Protein AF-A0A968MWJ9-F1 (afdb_monomer_lite)

Structure (mmCIF, N/CA/C/O backbone):
data_AF-A0A968MWJ9-F1
#
_entry.id   AF-A0A968MWJ9-F1
#
loop_
_atom_site.group_PDB
_atom_site.id
_atom_site.type_symbol
_atom_site.label_atom_id
_atom_site.label_alt_id
_atom_site.label_comp_id
_atom_site.label_asym_id
_atom_site.label_entity_id
_atom_site.label_seq_id
_atom_site.pdbx_PDB_ins_code
_atom_site.Cartn_x
_atom_site.Cartn_y
_atom_site.Cartn_z
_atom_site.occupancy
_atom_site.B_iso_or_equiv
_atom_site.auth_seq_id
_atom_site.auth_comp_id
_atom_site.auth_asym_id
_atom_site.auth_atom_id
_atom_site.pdbx_PDB_model_num
ATOM 1 N N . MET A 1 1 ? 13.781 -5.600 -8.314 1.00 81.50 1 MET A N 1
ATOM 2 C CA . MET A 1 1 ? 12.390 -5.685 -8.815 1.00 81.50 1 MET A CA 1
ATOM 3 C C . MET A 1 1 ? 11.518 -4.924 -7.848 1.00 81.50 1 MET A C 1
ATOM 5 O O . MET A 1 1 ? 11.592 -5.165 -6.646 1.00 81.50 1 MET A O 1
ATOM 9 N N . THR A 1 2 ? 10.703 -4.019 -8.368 1.00 82.94 2 THR A N 1
ATOM 10 C CA . THR A 1 2 ? 9.831 -3.153 -7.581 1.00 82.94 2 THR A CA 1
ATOM 11 C C . THR A 1 2 ? 8.381 -3.451 -7.932 1.00 82.94 2 THR A C 1
ATOM 13 O O . THR A 1 2 ? 8.028 -3.575 -9.098 1.00 82.94 2 THR A O 1
ATOM 16 N N . THR A 1 3 ? 7.538 -3.592 -6.914 1.00 84.06 3 THR A N 1
ATOM 17 C CA . THR A 1 3 ? 6.102 -3.839 -7.047 1.00 84.06 3 THR A CA 1
ATOM 18 C C . THR A 1 3 ? 5.322 -2.621 -6.580 1.00 84.06 3 THR A C 1
ATOM 20 O O . THR A 1 3 ? 5.503 -2.151 -5.454 1.00 84.06 3 THR A O 1
ATOM 23 N N . ILE A 1 4 ? 4.438 -2.126 -7.440 1.00 83.44 4 ILE A N 1
ATOM 24 C CA . ILE A 1 4 ? 3.377 -1.188 -7.091 1.00 83.44 4 ILE A CA 1
ATOM 25 C C . ILE A 1 4 ? 2.239 -1.965 -6.451 1.00 83.44 4 ILE A C 1
ATOM 27 O O . ILE A 1 4 ? 1.801 -2.995 -6.968 1.00 83.44 4 ILE A O 1
ATOM 31 N N . TYR A 1 5 ? 1.744 -1.450 -5.337 1.00 85.25 5 TYR A N 1
ATOM 32 C CA . TYR A 1 5 ? 0.597 -1.988 -4.627 1.00 85.25 5 TYR A CA 1
ATOM 33 C C . TYR A 1 5 ? -0.392 -0.881 -4.294 1.00 85.25 5 TYR A C 1
ATOM 35 O O . TYR A 1 5 ? -0.043 0.298 -4.213 1.00 85.25 5 TYR A O 1
ATOM 43 N N . VAL A 1 6 ? -1.631 -1.287 -4.067 1.00 85.88 6 VAL A N 1
ATOM 44 C CA . VAL A 1 6 ? -2.714 -0.421 -3.604 1.00 85.88 6 VAL A CA 1
ATOM 45 C C . VAL A 1 6 ? -3.178 -0.877 -2.232 1.00 85.88 6 VAL A C 1
ATOM 47 O O . VAL A 1 6 ? -3.209 -2.081 -1.968 1.00 85.88 6 VAL A O 1
ATOM 50 N N . LEU A 1 7 ? -3.554 0.079 -1.382 1.00 87.38 7 LEU A N 1
ATOM 51 C CA . LEU A 1 7 ? -4.398 -0.188 -0.222 1.00 87.38 7 LEU A CA 1
ATOM 52 C C . LEU A 1 7 ? -5.836 0.211 -0.535 1.00 87.38 7 LEU A C 1
ATOM 54 O O . LEU A 1 7 ? -6.088 1.268 -1.131 1.00 87.38 7 LEU A O 1
ATOM 58 N N . LEU A 1 8 ? -6.761 -0.639 -0.110 1.00 84.62 8 LEU A N 1
ATOM 59 C CA . LEU A 1 8 ? -8.176 -0.521 -0.408 1.00 84.62 8 LEU A CA 1
ATOM 60 C C . LEU A 1 8 ? -9.000 -0.388 0.868 1.00 84.62 8 LEU A C 1
ATOM 62 O O . LEU A 1 8 ? -8.746 -1.058 1.867 1.00 84.62 8 LEU A O 1
ATOM 66 N N . GLU A 1 9 ? -10.044 0.426 0.780 1.00 85.88 9 GLU A N 1
ATOM 67 C CA . GLU A 1 9 ? -11.151 0.461 1.729 1.00 85.88 9 GLU A CA 1
ATOM 68 C C . GLU A 1 9 ? -12.436 0.157 0.955 1.00 85.88 9 GLU A C 1
ATOM 70 O O . GLU A 1 9 ? -12.811 0.925 0.072 1.00 85.88 9 GLU A O 1
ATOM 75 N N . ASN A 1 10 ? -13.115 -0.954 1.260 1.00 83.06 10 ASN A N 1
ATOM 76 C CA . ASN A 1 10 ? -14.332 -1.380 0.548 1.00 83.06 10 ASN A CA 1
ATOM 77 C C . ASN A 1 10 ? -14.148 -1.386 -0.990 1.00 83.06 10 ASN A C 1
ATOM 79 O O . ASN A 1 10 ? -14.939 -0.788 -1.723 1.00 83.06 10 ASN A O 1
ATOM 83 N N . ASP A 1 11 ? -13.052 -1.989 -1.468 1.00 77.19 11 ASP A N 1
ATOM 84 C CA . ASP A 1 11 ? -12.645 -2.020 -2.885 1.00 77.19 11 ASP A CA 1
ATOM 85 C C . ASP A 1 11 ? -12.414 -0.642 -3.547 1.00 77.19 11 ASP A C 1
ATOM 87 O O . ASP A 1 11 ? -12.295 -0.533 -4.770 1.00 77.19 11 ASP A O 1
ATOM 91 N N . GLN A 1 12 ? -12.299 0.435 -2.767 1.00 75.75 12 GLN A N 1
ATOM 92 C CA . GLN A 1 12 ? -11.864 1.742 -3.261 1.00 75.75 12 GLN A CA 1
ATOM 93 C C . GLN A 1 12 ? -10.384 1.957 -2.984 1.00 75.75 12 GLN A C 1
ATOM 95 O O . GLN A 1 12 ? -9.925 1.763 -1.860 1.00 75.75 12 GLN A O 1
ATOM 100 N N . ILE A 1 13 ? -9.639 2.404 -3.998 1.00 79.12 13 ILE A N 1
ATOM 101 C CA . ILE A 1 13 ? -8.224 2.750 -3.842 1.00 79.12 13 ILE A CA 1
ATOM 102 C C . ILE A 1 13 ? -8.117 3.998 -2.969 1.00 79.12 13 ILE A C 1
ATOM 104 O O . ILE A 1 13 ? -8.535 5.086 -3.365 1.00 79.12 13 ILE A O 1
ATOM 108 N N . ARG A 1 14 ? -7.535 3.831 -1.780 1.00 79.62 14 ARG A N 1
ATOM 109 C CA . ARG A 1 14 ? -7.247 4.928 -0.845 1.00 79.62 14 ARG A CA 1
ATOM 110 C C . ARG A 1 14 ? -5.785 5.337 -0.857 1.00 79.62 14 ARG A C 1
ATOM 112 O O . ARG A 1 14 ? -5.469 6.481 -0.552 1.00 79.62 14 ARG A O 1
ATOM 119 N N . TYR A 1 15 ? -4.899 4.411 -1.209 1.00 81.75 15 TYR A N 1
ATOM 120 C CA . TYR A 1 15 ? -3.465 4.651 -1.212 1.00 81.75 15 TYR A CA 1
ATOM 121 C C . TYR A 1 15 ? -2.772 3.806 -2.278 1.00 81.75 15 TYR A C 1
ATOM 123 O O . TYR A 1 15 ? -3.160 2.664 -2.524 1.00 81.75 15 TYR A O 1
ATOM 131 N N . ILE A 1 16 ? -1.721 4.363 -2.877 1.00 80.31 16 ILE A N 1
ATOM 132 C CA . ILE A 1 16 ? -0.820 3.658 -3.788 1.00 80.31 16 ILE A CA 1
ATOM 133 C C . ILE A 1 16 ? 0.593 3.782 -3.237 1.00 80.31 16 ILE A C 1
ATOM 135 O O . ILE A 1 16 ? 1.046 4.875 -2.901 1.00 80.31 16 ILE A O 1
ATOM 139 N N . GLY A 1 17 ? 1.293 2.657 -3.164 1.00 81.56 17 GLY A N 1
ATOM 140 C CA . GLY A 1 17 ? 2.682 2.607 -2.744 1.00 81.56 17 GLY A CA 1
ATOM 141 C C . GLY A 1 17 ? 3.518 1.727 -3.657 1.00 81.56 17 GLY A C 1
ATOM 142 O O . GLY A 1 17 ? 3.015 1.014 -4.522 1.00 81.56 17 GLY A O 1
ATOM 143 N N . LYS A 1 18 ? 4.828 1.770 -3.434 1.00 85.69 18 LYS A N 1
ATOM 144 C CA . LYS A 1 18 ? 5.803 0.911 -4.108 1.00 85.69 18 LYS A CA 1
ATOM 145 C C . LYS A 1 18 ? 6.680 0.208 -3.086 1.00 85.69 18 LYS A C 1
ATOM 147 O O . LYS A 1 18 ? 6.943 0.739 -2.004 1.00 85.69 18 LYS A O 1
ATOM 152 N N . THR A 1 19 ? 7.117 -1.001 -3.402 1.00 86.81 19 THR A N 1
ATOM 153 C CA . THR A 1 19 ? 8.008 -1.787 -2.548 1.00 86.81 19 THR A CA 1
ATOM 154 C C . THR A 1 19 ? 8.992 -2.581 -3.390 1.00 86.81 19 THR A C 1
ATOM 156 O O . THR A 1 19 ? 8.625 -3.173 -4.397 1.00 86.81 19 THR A O 1
ATOM 159 N N . ARG A 1 20 ? 10.257 -2.618 -2.964 1.00 83.00 20 ARG A N 1
ATOM 160 C CA . ARG A 1 20 ? 11.264 -3.530 -3.534 1.00 83.00 20 ARG A CA 1
ATOM 161 C C . ARG A 1 20 ? 11.141 -4.956 -2.986 1.00 83.00 20 ARG A C 1
ATOM 163 O O . ARG A 1 20 ? 11.770 -5.872 -3.497 1.00 83.00 20 ARG A O 1
ATOM 170 N N . LYS A 1 21 ? 10.353 -5.137 -1.921 1.00 67.62 21 LYS A N 1
ATOM 171 C CA . LYS A 1 21 ? 10.069 -6.435 -1.304 1.00 67.62 21 LYS A CA 1
ATOM 172 C C . LYS A 1 21 ? 8.763 -6.999 -1.851 1.00 67.62 21 LYS A C 1
ATOM 174 O O . LYS A 1 21 ? 7.787 -6.264 -1.940 1.00 67.62 21 LYS A O 1
ATOM 179 N N . THR A 1 22 ? 8.720 -8.298 -2.120 1.00 65.00 22 THR A N 1
ATOM 180 C CA . THR A 1 22 ? 7.499 -8.994 -2.559 1.00 65.00 22 THR A CA 1
ATOM 181 C C . THR A 1 22 ? 6.469 -9.149 -1.434 1.00 65.00 22 THR A C 1
ATOM 183 O O . THR A 1 22 ? 5.289 -9.345 -1.712 1.00 65.00 22 THR A O 1
ATOM 186 N N . ASP A 1 23 ? 6.887 -9.052 -0.165 1.00 82.44 23 ASP A N 1
ATOM 187 C CA . ASP A 1 23 ? 5.977 -9.237 0.965 1.00 82.44 23 ASP A CA 1
ATOM 188 C C . ASP A 1 23 ? 5.105 -7.996 1.205 1.00 82.44 23 ASP A C 1
ATOM 190 O O . ASP A 1 23 ? 5.476 -7.031 1.879 1.00 82.44 23 ASP A O 1
ATOM 194 N N . LEU A 1 24 ? 3.910 -8.038 0.620 1.00 85.19 24 LEU A N 1
ATOM 195 C CA . LEU A 1 24 ? 2.884 -7.024 0.811 1.00 85.19 24 LEU A CA 1
ATOM 196 C C . LEU A 1 24 ? 2.294 -7.048 2.223 1.00 85.19 24 LEU A C 1
ATOM 198 O O . LEU A 1 24 ? 1.871 -6.002 2.703 1.00 85.19 24 LEU A O 1
ATOM 202 N N . LYS A 1 25 ? 2.289 -8.189 2.924 1.00 86.12 25 LYS A N 1
ATOM 203 C CA . LYS A 1 25 ? 1.775 -8.234 4.301 1.00 86.12 25 LYS A CA 1
ATOM 204 C C . LYS A 1 25 ? 2.667 -7.416 5.221 1.00 86.12 25 LYS A C 1
ATOM 206 O O . LYS A 1 25 ? 2.155 -6.620 6.000 1.00 86.12 25 LYS A O 1
ATOM 211 N N . GLU A 1 26 ? 3.986 -7.539 5.074 1.00 88.25 26 GLU A N 1
ATOM 212 C CA . GLU A 1 26 ? 4.943 -6.705 5.813 1.00 88.25 26 GLU A CA 1
ATOM 213 C C . GLU A 1 26 ? 4.677 -5.210 5.565 1.00 88.25 26 GLU A C 1
ATOM 215 O O . GLU A 1 26 ? 4.690 -4.405 6.497 1.00 88.25 26 GLU A O 1
ATOM 220 N N . LYS A 1 27 ? 4.364 -4.831 4.318 1.00 89.19 27 LYS A N 1
ATOM 221 C CA . LYS A 1 27 ? 4.024 -3.442 3.984 1.00 89.19 27 LYS A CA 1
ATOM 222 C C . LYS A 1 27 ? 2.701 -2.981 4.576 1.00 89.19 27 LYS A C 1
ATOM 224 O O . LYS A 1 27 ? 2.631 -1.844 5.031 1.00 89.19 27 LYS A O 1
ATOM 229 N N . LEU A 1 28 ? 1.684 -3.837 4.601 1.00 88.31 28 LEU A N 1
ATOM 230 C CA . LEU A 1 28 ? 0.424 -3.537 5.273 1.00 88.31 28 LEU A CA 1
ATOM 231 C C . LEU A 1 28 ? 0.663 -3.240 6.758 1.00 88.31 28 LEU A C 1
ATOM 233 O O . LEU A 1 28 ? 0.228 -2.197 7.233 1.00 88.31 28 LEU A O 1
ATOM 237 N N . PHE A 1 29 ? 1.429 -4.083 7.458 1.00 88.56 29 PHE A N 1
ATOM 238 C CA . PHE A 1 29 ? 1.771 -3.852 8.865 1.00 88.56 29 PHE A CA 1
ATOM 239 C C . PHE A 1 29 ? 2.533 -2.543 9.088 1.00 88.56 29 PHE A C 1
ATOM 241 O O . PHE A 1 29 ? 2.237 -1.833 10.043 1.00 88.56 29 PHE A O 1
ATOM 248 N N . GLN A 1 30 ? 3.464 -2.185 8.200 1.00 88.69 30 GLN A N 1
ATOM 249 C CA . GLN A 1 30 ? 4.164 -0.898 8.284 1.00 88.69 30 GLN A CA 1
ATOM 250 C C . GLN A 1 30 ? 3.204 0.289 8.160 1.00 88.69 30 GLN A C 1
ATOM 252 O O . GLN A 1 30 ? 3.307 1.227 8.938 1.00 88.69 30 GLN A O 1
ATOM 257 N N . HIS A 1 31 ? 2.233 0.239 7.242 1.00 88.19 31 HIS A N 1
ATOM 258 C CA . HIS A 1 31 ? 1.216 1.296 7.130 1.00 88.19 31 HIS A CA 1
ATOM 259 C C . HIS A 1 31 ? 0.299 1.362 8.348 1.00 88.19 31 HIS A C 1
ATOM 261 O O . HIS A 1 31 ? -0.110 2.447 8.751 1.00 88.19 31 HIS A O 1
ATOM 267 N N . MET A 1 32 ? -0.018 0.213 8.947 1.00 85.25 32 MET A N 1
ATOM 268 C CA . MET A 1 32 ? -0.777 0.165 10.195 1.00 85.25 32 MET A CA 1
ATOM 269 C C . MET A 1 32 ? -0.007 0.831 11.340 1.00 85.25 32 MET A C 1
ATOM 271 O O . MET A 1 32 ? -0.580 1.642 12.057 1.00 85.25 32 MET A O 1
ATOM 275 N N . ASP A 1 33 ? 1.285 0.533 11.483 1.00 87.81 33 ASP A N 1
ATOM 276 C CA . ASP A 1 33 ? 2.163 1.138 12.493 1.00 87.81 33 ASP A CA 1
ATOM 277 C C . ASP A 1 33 ? 2.369 2.647 12.252 1.00 87.81 33 ASP A C 1
ATOM 279 O O . ASP A 1 33 ? 2.266 3.468 13.169 1.00 87.81 33 ASP A O 1
ATOM 283 N N . GLU A 1 34 ? 2.540 3.047 10.987 1.00 85.00 34 GLU A N 1
ATOM 284 C CA . GLU A 1 34 ? 2.582 4.455 10.581 1.00 85.00 34 GLU A CA 1
ATOM 285 C C . GLU A 1 34 ? 1.277 5.188 10.912 1.00 85.00 34 GLU A C 1
ATOM 287 O O . GLU A 1 34 ? 1.330 6.361 11.269 1.00 85.00 34 GLU A O 1
ATOM 292 N N . ALA A 1 35 ? 0.117 4.528 10.846 1.00 85.44 35 ALA A N 1
ATOM 293 C CA . ALA A 1 35 ? -1.157 5.142 11.2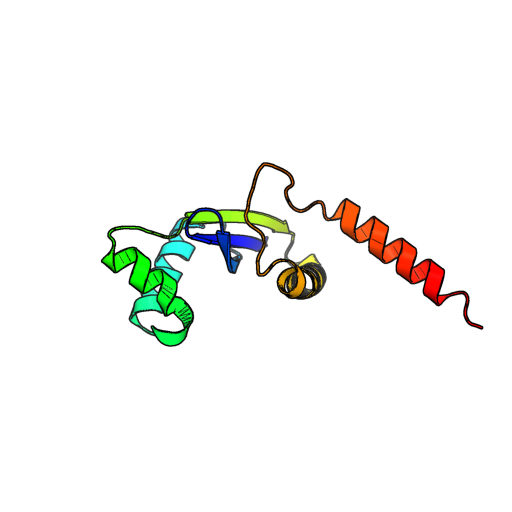17 1.00 85.44 35 ALA A CA 1
ATOM 294 C C . ALA A 1 35 ? -1.252 5.459 12.719 1.00 85.44 35 ALA A C 1
ATOM 296 O O . ALA A 1 35 ? -1.905 6.434 13.091 1.00 85.44 35 ALA A O 1
ATOM 297 N N . TYR A 1 36 ? -0.571 4.691 13.577 1.00 80.94 36 TYR A N 1
ATOM 298 C CA . TYR A 1 36 ? -0.452 5.019 15.002 1.00 80.94 36 TYR A CA 1
ATOM 299 C C . TYR A 1 36 ? 0.479 6.211 15.239 1.00 80.94 36 TYR A C 1
ATOM 301 O O . TYR A 1 36 ? 0.181 7.068 16.070 1.00 80.94 36 TYR A O 1
ATOM 309 N N . SER A 1 37 ? 1.594 6.278 14.508 1.00 82.81 37 SER A N 1
ATOM 310 C CA . SER A 1 37 ? 2.619 7.316 14.695 1.00 82.81 37 SER A CA 1
ATOM 311 C C . SER A 1 37 ? 2.309 8.632 13.968 1.00 82.81 37 SER A C 1
ATOM 313 O O . SER A 1 37 ? 2.772 9.692 14.383 1.00 82.81 37 SER A O 1
ATOM 315 N N . ASN A 1 38 ? 1.541 8.583 12.879 1.00 82.25 38 ASN A N 1
ATOM 316 C CA . ASN A 1 38 ? 1.157 9.728 12.056 1.00 82.25 38 ASN A CA 1
ATOM 317 C C . ASN A 1 38 ? -0.329 9.634 11.651 1.00 82.25 38 ASN A C 1
ATOM 319 O O . ASN A 1 38 ? -0.659 9.302 10.504 1.00 82.25 38 ASN A O 1
ATOM 323 N N . PRO A 1 39 ? -1.238 9.920 12.598 1.00 77.00 39 PRO A N 1
ATOM 324 C CA . PRO A 1 39 ? -2.668 9.729 12.398 1.00 77.00 39 PRO A CA 1
ATOM 325 C C . PRO A 1 39 ? -3.260 10.653 11.328 1.00 77.00 39 PRO A C 1
ATOM 327 O O . PRO A 1 39 ? -4.240 10.275 10.701 1.00 77.00 39 PRO A O 1
ATOM 330 N N . GLU A 1 40 ? -2.670 11.820 11.053 1.00 78.50 40 GLU A N 1
ATOM 331 C CA . GLU A 1 40 ? -3.186 12.759 10.040 1.00 78.50 40 GLU A CA 1
ATOM 332 C C . GLU A 1 40 ? -3.045 12.215 8.611 1.00 78.50 40 GLU A C 1
ATOM 334 O O . GLU A 1 40 ? -3.898 12.440 7.754 1.00 78.50 40 GLU A O 1
ATOM 339 N N . LYS A 1 41 ? -1.973 11.464 8.340 1.00 73.81 41 LYS A N 1
ATOM 340 C CA . LYS A 1 41 ? -1.693 10.909 7.008 1.00 73.81 41 LYS A CA 1
ATOM 341 C C . LYS A 1 41 ? -2.526 9.661 6.701 1.00 73.81 41 LYS A C 1
ATOM 343 O O . LYS A 1 41 ? -2.856 9.410 5.542 1.00 73.81 41 LYS A O 1
ATOM 348 N N . PHE A 1 42 ? -2.851 8.876 7.727 1.00 81.69 42 PHE A N 1
ATOM 349 C CA . PHE A 1 42 ? -3.521 7.578 7.600 1.00 81.69 42 PHE A CA 1
ATOM 350 C C . PHE A 1 42 ? -4.755 7.454 8.499 1.00 81.69 42 PHE A C 1
ATOM 352 O O . PHE A 1 42 ? -5.088 6.364 8.964 1.00 81.69 42 PHE A O 1
ATOM 359 N N . GLU A 1 43 ? -5.469 8.559 8.708 1.00 83.75 43 GLU A N 1
ATOM 360 C CA . GLU A 1 43 ? -6.652 8.612 9.576 1.00 83.75 43 GLU A CA 1
ATOM 361 C C . GLU A 1 43 ? -7.679 7.529 9.214 1.00 83.75 43 GLU A C 1
ATOM 363 O O . GLU A 1 43 ? -8.212 6.837 10.081 1.00 83.75 43 GLU A O 1
ATOM 368 N N . TRP A 1 44 ? -7.895 7.318 7.914 1.00 86.06 44 TRP A N 1
ATOM 369 C CA . TRP A 1 44 ? -8.815 6.311 7.390 1.00 86.06 44 TRP A CA 1
ATOM 370 C C . TRP A 1 44 ? -8.415 4.875 7.776 1.00 86.06 44 TRP A C 1
ATOM 372 O O . TRP A 1 44 ? -9.285 4.066 8.085 1.00 86.06 44 TRP A O 1
ATOM 382 N N . ILE A 1 45 ? -7.113 4.566 7.842 1.00 87.88 45 ILE A N 1
ATOM 383 C CA . ILE A 1 45 ? -6.620 3.267 8.323 1.00 87.88 45 ILE A CA 1
ATOM 384 C C . ILE A 1 45 ? -6.950 3.123 9.810 1.00 87.88 45 ILE A C 1
ATOM 386 O O . ILE A 1 45 ? -7.516 2.113 10.221 1.00 87.88 45 ILE A O 1
ATOM 390 N N . GLY A 1 46 ? -6.653 4.150 10.612 1.00 85.25 46 GLY A N 1
ATOM 391 C CA . GLY A 1 46 ? -6.971 4.161 12.041 1.00 85.25 46 GLY A CA 1
ATOM 392 C C . GLY A 1 46 ? -8.472 4.017 12.325 1.00 85.25 46 GLY A C 1
ATOM 393 O O . GLY A 1 46 ? -8.858 3.324 13.267 1.00 85.25 46 GLY A O 1
ATOM 394 N N . ASN A 1 47 ? -9.328 4.619 11.496 1.00 87.12 47 ASN A N 1
ATOM 395 C CA . ASN A 1 47 ? -10.782 4.486 11.600 1.00 87.12 47 ASN A CA 1
ATOM 396 C C . ASN A 1 47 ? -11.258 3.063 11.270 1.00 87.12 47 ASN A C 1
ATOM 398 O O . ASN A 1 47 ? -12.068 2.523 12.021 1.00 87.12 47 ASN A O 1
ATOM 402 N N . LEU A 1 48 ? -10.686 2.405 10.253 1.00 88.06 48 LEU A N 1
ATOM 403 C CA . LEU A 1 48 ? -10.975 0.993 9.970 1.00 88.06 48 LEU A CA 1
ATOM 404 C C . LEU A 1 48 ? -10.663 0.089 11.168 1.00 88.06 48 LEU A C 1
ATOM 406 O O . LEU A 1 48 ? -11.482 -0.761 11.518 1.00 88.06 48 LEU A O 1
ATOM 410 N N . PHE A 1 49 ? -9.540 0.315 11.855 1.00 84.69 49 PHE A N 1
ATOM 411 C CA . PHE A 1 49 ? -9.188 -0.467 13.046 1.00 84.69 49 PHE A CA 1
ATOM 412 C C . PHE A 1 49 ? -10.184 -0.310 14.189 1.00 84.69 49 PHE A C 1
ATOM 414 O O . PHE A 1 49 ? -10.525 -1.300 14.836 1.00 84.69 49 PHE A O 1
ATOM 421 N N . LYS A 1 50 ? -10.685 0.908 14.429 1.00 85.12 50 LYS A N 1
ATOM 422 C CA . LYS A 1 50 ? -11.716 1.157 15.453 1.00 85.12 50 LYS A CA 1
ATOM 423 C C . LYS A 1 50 ? -13.011 0.396 15.165 1.00 85.12 50 LYS A C 1
ATOM 425 O O . LYS A 1 50 ? -13.727 0.041 16.093 1.00 85.12 50 LYS A O 1
ATOM 430 N N . GLU A 1 51 ? -13.286 0.116 13.896 1.00 88.75 51 GLU A N 1
ATOM 431 C CA . GLU A 1 51 ? -14.430 -0.676 13.441 1.00 88.75 51 GLU A CA 1
ATOM 432 C C . GLU A 1 51 ? -14.140 -2.188 13.385 1.00 88.75 51 GLU A C 1
ATOM 434 O O . GLU A 1 51 ? -14.988 -2.965 12.947 1.00 88.75 51 GLU A O 1
ATOM 439 N N . GLY A 1 52 ? -12.948 -2.626 13.807 1.00 85.94 52 GLY A N 1
ATOM 440 C CA . GLY A 1 52 ? -12.527 -4.028 13.743 1.00 85.94 52 GLY A CA 1
ATOM 441 C C . GLY A 1 52 ? -12.200 -4.514 12.327 1.00 85.94 52 GLY A C 1
ATOM 442 O O . GLY A 1 52 ? -12.244 -5.715 12.067 1.00 85.94 52 GLY A O 1
ATOM 443 N N . ARG A 1 53 ? -11.895 -3.596 11.403 1.00 87.62 53 ARG A N 1
ATOM 444 C CA . ARG A 1 53 ? -11.578 -3.877 9.997 1.00 87.62 53 ARG A CA 1
ATOM 445 C C . ARG A 1 53 ? -10.122 -3.538 9.687 1.00 87.62 53 ARG A C 1
ATOM 447 O O . ARG A 1 53 ? -9.490 -2.740 10.372 1.00 87.62 53 ARG A O 1
ATOM 454 N N . THR A 1 54 ? -9.595 -4.128 8.619 1.00 87.62 54 THR A N 1
ATOM 455 C CA . THR A 1 54 ? -8.254 -3.831 8.101 1.00 87.62 54 THR A CA 1
ATOM 456 C C . THR A 1 54 ? -8.337 -3.464 6.628 1.00 87.62 54 THR A C 1
ATOM 458 O O . THR A 1 54 ? -9.167 -4.040 5.922 1.00 87.62 54 THR A O 1
ATOM 461 N N . PRO A 1 55 ? -7.490 -2.550 6.133 1.00 88.88 55 PRO A N 1
ATOM 462 C CA . PRO A 1 55 ? -7.418 -2.298 4.703 1.00 88.88 55 PRO A CA 1
ATOM 463 C C . PRO A 1 55 ? -6.888 -3.522 3.952 1.00 88.88 55 PRO A C 1
ATOM 465 O O . PRO A 1 55 ? -5.999 -4.225 4.439 1.00 88.88 55 PRO A O 1
ATOM 468 N N . ASP A 1 56 ? -7.396 -3.748 2.742 1.00 88.06 56 ASP A N 1
ATOM 469 C CA . ASP A 1 56 ? -6.857 -4.778 1.855 1.00 88.06 56 ASP A CA 1
ATOM 470 C C . ASP A 1 56 ? -5.635 -4.243 1.113 1.00 88.06 56 ASP A C 1
ATOM 472 O O . ASP A 1 56 ? -5.619 -3.092 0.678 1.00 88.06 56 ASP A O 1
ATOM 476 N N . ILE A 1 57 ? -4.631 -5.093 0.898 1.00 88.38 57 ILE A N 1
ATOM 477 C CA . ILE A 1 57 ? -3.474 -4.781 0.057 1.00 88.38 57 ILE A CA 1
ATOM 478 C C . ILE A 1 57 ? -3.458 -5.683 -1.176 1.00 88.38 57 ILE A C 1
ATOM 480 O O . ILE A 1 57 ? -3.588 -6.903 -1.065 1.00 88.38 57 ILE A O 1
ATOM 484 N N . LYS A 1 58 ? -3.289 -5.095 -2.365 1.00 84.31 58 LYS A N 1
ATOM 485 C CA . LYS A 1 58 ? -3.196 -5.849 -3.627 1.00 84.31 58 LYS A CA 1
ATOM 486 C C . LYS A 1 58 ? -2.008 -5.366 -4.466 1.00 84.31 58 LYS A C 1
ATOM 488 O O . LYS A 1 58 ? -1.808 -4.153 -4.571 1.00 84.31 58 LYS A O 1
ATOM 493 N N . PRO A 1 59 ? -1.225 -6.274 -5.078 1.00 84.62 59 PRO A N 1
ATOM 494 C CA . PRO A 1 59 ? -0.259 -5.882 -6.094 1.00 84.62 59 PRO A CA 1
ATOM 495 C C . PRO A 1 59 ? -1.006 -5.387 -7.334 1.00 84.62 59 PRO A C 1
ATOM 497 O O . PRO A 1 59 ? -2.047 -5.933 -7.698 1.00 84.62 59 PRO A O 1
ATOM 500 N N . VAL A 1 60 ? -0.462 -4.365 -7.985 1.00 79.62 60 VAL A N 1
ATOM 501 C CA . VAL A 1 60 ? -0.985 -3.835 -9.251 1.00 79.62 60 VAL A CA 1
ATOM 502 C C . VAL A 1 60 ? -0.052 -4.184 -10.395 1.00 79.62 60 VAL A C 1
ATOM 504 O O . VAL A 1 60 ? -0.500 -4.637 -11.443 1.00 79.62 60 VAL A O 1
ATOM 507 N N . PHE A 1 61 ? 1.246 -3.958 -10.202 1.00 79.25 61 PHE A N 1
ATOM 508 C CA . PHE A 1 61 ? 2.226 -4.083 -11.270 1.00 79.25 61 PHE A CA 1
ATOM 509 C C . PHE A 1 61 ? 3.632 -4.268 -10.698 1.00 79.25 61 PHE A C 1
ATOM 511 O O . PHE A 1 61 ? 3.961 -3.668 -9.677 1.00 79.25 61 PHE A O 1
ATOM 518 N N . THR A 1 62 ? 4.469 -5.060 -11.363 1.00 81.62 62 THR A N 1
ATOM 519 C CA . THR A 1 62 ? 5.861 -5.299 -10.962 1.00 81.62 62 THR A CA 1
ATOM 520 C C . THR A 1 62 ? 6.780 -4.995 -12.137 1.00 81.62 62 THR A C 1
ATOM 522 O O . THR A 1 62 ? 6.527 -5.455 -13.245 1.00 81.62 62 THR A O 1
ATOM 525 N N . TYR A 1 63 ? 7.845 -4.236 -11.885 1.00 80.06 63 TYR A N 1
ATOM 526 C CA . TYR A 1 63 ? 8.828 -3.820 -12.885 1.00 80.06 63 TYR A CA 1
ATOM 527 C C . TYR A 1 63 ? 10.266 -4.006 -12.397 1.00 80.06 63 TYR A C 1
ATOM 529 O O . TYR A 1 63 ? 10.527 -4.201 -11.200 1.00 80.06 63 TYR A O 1
ATOM 537 N N . GLN A 1 64 ? 11.218 -3.962 -13.330 1.00 81.88 64 GLN A N 1
ATOM 538 C CA . GLN A 1 64 ? 12.639 -3.993 -12.996 1.00 81.88 64 GLN A CA 1
ATOM 539 C C . GLN A 1 64 ? 13.125 -2.612 -12.563 1.00 81.88 64 GLN A C 1
ATOM 541 O O . GLN A 1 64 ? 12.641 -1.595 -13.044 1.00 81.88 64 GLN A O 1
ATOM 546 N N . ASP A 1 65 ? 14.086 -2.552 -11.641 1.00 78.38 65 ASP A N 1
ATOM 547 C CA . ASP A 1 65 ? 14.458 -1.284 -10.992 1.00 78.38 65 ASP A CA 1
ATOM 548 C C . ASP A 1 65 ? 15.051 -0.263 -11.985 1.00 78.38 65 ASP A C 1
ATOM 550 O O . ASP A 1 65 ? 14.959 0.940 -11.759 1.00 78.38 65 ASP A O 1
ATOM 554 N N . GLU A 1 66 ? 15.574 -0.738 -13.115 1.00 81.56 66 GLU A N 1
ATOM 555 C CA . GLU A 1 66 ? 16.050 0.055 -14.257 1.00 81.56 66 GLU A CA 1
ATOM 556 C C . GLU A 1 66 ? 14.936 0.880 -14.927 1.00 81.56 66 GLU A C 1
ATOM 558 O O . GLU A 1 66 ? 15.198 1.921 -15.523 1.00 81.56 66 GLU A O 1
ATOM 563 N N . GLU A 1 67 ? 13.681 0.451 -14.793 1.00 73.56 67 GLU A N 1
ATOM 564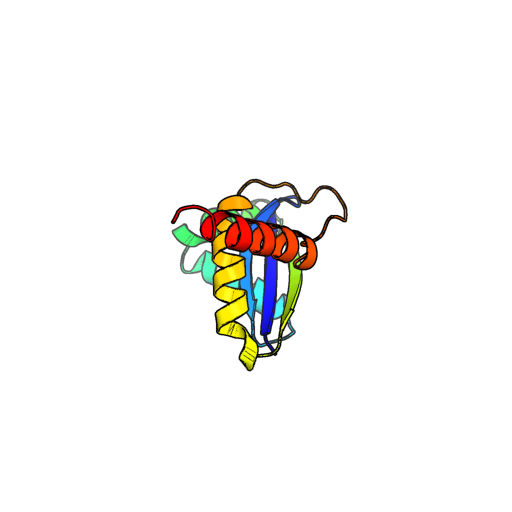 C CA 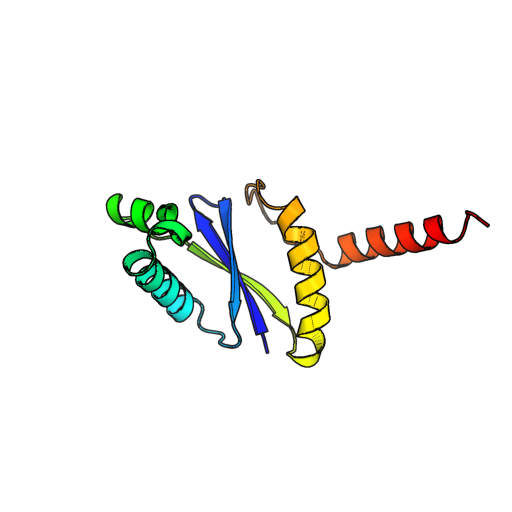. GLU A 1 67 ? 12.506 1.092 -15.387 1.00 73.56 67 GLU A CA 1
ATOM 565 C C . GLU A 1 67 ? 11.758 1.996 -14.386 1.00 73.56 67 GLU A C 1
ATOM 567 O O . GLU A 1 67 ? 10.694 2.540 -14.697 1.00 73.56 67 GLU A O 1
ATOM 572 N N . ALA A 1 68 ? 12.289 2.168 -13.168 1.00 71.00 68 ALA A N 1
ATOM 573 C CA . ALA A 1 68 ? 11.585 2.827 -12.068 1.00 71.00 68 ALA A CA 1
ATOM 574 C C . ALA A 1 68 ? 11.161 4.267 -12.384 1.00 71.00 68 ALA A C 1
ATOM 576 O O . ALA A 1 68 ? 9.999 4.618 -12.183 1.00 71.00 68 ALA A O 1
ATOM 577 N N . ASP A 1 69 ? 12.060 5.076 -12.944 1.00 66.44 69 ASP A N 1
ATOM 578 C CA . ASP A 1 69 ? 11.778 6.478 -13.282 1.00 66.44 69 ASP A CA 1
ATOM 579 C C . ASP A 1 69 ? 10.647 6.627 -14.308 1.00 66.44 69 ASP A C 1
ATOM 581 O O . ASP A 1 69 ? 9.901 7.612 -14.289 1.00 66.44 69 ASP A O 1
ATOM 585 N N . TYR A 1 70 ? 10.514 5.656 -15.214 1.00 74.62 70 TYR A N 1
ATOM 586 C CA . TYR A 1 70 ? 9.461 5.636 -16.222 1.00 74.62 70 TYR A CA 1
ATOM 587 C C . TYR A 1 70 ? 8.104 5.333 -15.583 1.00 74.62 70 TYR A C 1
ATOM 589 O O . TYR A 1 70 ? 7.154 6.109 -15.736 1.00 74.62 70 TYR A O 1
ATOM 597 N N . TYR A 1 71 ? 8.023 4.243 -14.817 1.00 68.44 71 TYR A N 1
ATOM 598 C CA . TYR A 1 71 ? 6.772 3.826 -14.192 1.00 68.44 71 TYR A CA 1
ATOM 599 C C . TYR A 1 71 ? 6.319 4.793 -13.098 1.00 68.44 71 TYR A C 1
ATOM 601 O O . TYR A 1 71 ? 5.127 5.037 -12.963 1.00 68.44 71 TYR A O 1
ATOM 609 N N . GLU A 1 72 ? 7.228 5.424 -12.360 1.00 65.44 72 GLU A N 1
ATOM 610 C CA . GLU A 1 72 ? 6.844 6.418 -11.354 1.00 65.44 72 GLU A CA 1
ATOM 611 C C . GLU A 1 72 ? 6.173 7.645 -11.973 1.00 65.44 72 GLU A C 1
ATOM 613 O O . GLU A 1 72 ? 5.135 8.090 -11.483 1.00 65.44 72 GLU A O 1
ATOM 618 N N . LYS A 1 73 ? 6.697 8.155 -13.094 1.00 67.00 73 LYS A N 1
ATOM 619 C CA . LYS A 1 73 ? 6.061 9.260 -13.832 1.00 67.00 73 LYS A CA 1
ATOM 620 C C . LYS A 1 73 ? 4.698 8.856 -14.392 1.00 67.00 73 LYS A C 1
ATOM 622 O O . LYS A 1 73 ? 3.758 9.648 -14.326 1.00 67.00 73 LYS A O 1
ATOM 627 N N . LEU A 1 74 ? 4.588 7.625 -14.892 1.00 69.12 74 LEU A N 1
ATOM 628 C CA . LEU A 1 74 ? 3.341 7.045 -15.386 1.00 69.12 74 LEU A CA 1
ATOM 629 C C . LEU A 1 74 ? 2.278 6.976 -14.278 1.00 69.12 74 LEU A C 1
ATOM 631 O O . LEU A 1 74 ? 1.201 7.551 -14.412 1.00 69.12 74 LEU A O 1
ATOM 635 N N . PHE A 1 75 ? 2.613 6.356 -13.144 1.00 63.91 75 PHE A N 1
ATOM 636 C CA . PHE A 1 75 ? 1.690 6.170 -12.025 1.00 63.91 75 PHE A CA 1
ATOM 637 C C . PHE A 1 75 ? 1.305 7.482 -11.340 1.00 63.91 75 PHE A C 1
ATOM 639 O O . PHE A 1 75 ? 0.163 7.616 -10.917 1.00 63.91 75 PHE A O 1
ATOM 646 N N . ILE A 1 76 ? 2.202 8.469 -11.243 1.00 59.44 76 ILE A N 1
ATOM 647 C CA . ILE A 1 76 ? 1.859 9.795 -10.700 1.00 59.44 76 ILE A CA 1
ATOM 648 C C . ILE A 1 76 ? 0.888 10.537 -11.632 1.00 59.44 76 ILE A C 1
ATOM 650 O O . ILE A 1 76 ? -0.047 11.185 -11.152 1.00 59.44 76 ILE A O 1
ATOM 654 N N . SER A 1 77 ? 1.089 10.438 -12.952 1.00 61.62 77 SER A N 1
ATOM 655 C CA . SER A 1 77 ? 0.173 11.013 -13.946 1.00 61.62 77 SER A CA 1
ATOM 656 C C . SER A 1 77 ? -1.207 10.354 -13.883 1.00 61.62 77 SER A C 1
ATOM 658 O O . SER A 1 77 ? -2.222 11.046 -13.929 1.00 61.62 77 SER A O 1
ATOM 660 N N . ASP A 1 78 ? -1.241 9.034 -13.715 1.00 58.53 78 ASP A N 1
ATOM 661 C CA . ASP A 1 78 ? -2.468 8.252 -13.613 1.00 58.53 78 ASP A CA 1
ATOM 662 C C . ASP A 1 78 ? -3.167 8.444 -12.256 1.00 58.53 78 ASP A C 1
ATOM 664 O O . ASP A 1 78 ? -4.382 8.591 -12.205 1.00 58.53 78 ASP A O 1
ATOM 668 N N . TYR A 1 79 ? -2.448 8.537 -11.136 1.00 58.56 79 TYR A N 1
ATOM 669 C CA . TYR A 1 79 ? -3.047 8.667 -9.800 1.00 58.56 79 TYR A CA 1
ATOM 670 C C . TYR A 1 79 ? -3.955 9.898 -9.658 1.00 58.56 79 TYR A C 1
ATOM 672 O O . TYR A 1 79 ? -5.026 9.804 -9.060 1.00 58.56 79 TYR A O 1
ATOM 680 N N . LYS A 1 80 ? -3.581 11.030 -10.275 1.00 53.44 80 LYS A N 1
ATOM 681 C CA . LYS A 1 80 ? -4.436 12.232 -10.336 1.00 53.44 80 LYS A CA 1
ATOM 682 C C . LYS A 1 80 ? -5.745 12.003 -11.098 1.00 53.44 80 LYS A C 1
ATOM 684 O O . LYS A 1 80 ? -6.704 12.735 -10.887 1.00 53.44 80 LYS A O 1
ATOM 689 N N . PHE A 1 81 ? -5.774 11.013 -11.984 1.00 51.94 81 PHE A N 1
ATOM 690 C CA . PHE A 1 81 ? -6.946 10.605 -12.750 1.00 51.94 81 PHE A CA 1
ATOM 691 C C . PHE A 1 81 ? -7.746 9.496 -12.041 1.00 51.94 81 PHE A C 1
ATOM 693 O O . PHE A 1 81 ? -8.971 9.477 -12.127 1.00 51.94 81 PHE A O 1
ATOM 700 N N . PHE A 1 82 ? -7.076 8.591 -11.313 1.00 47.53 82 PHE A N 1
ATOM 701 C CA . PHE A 1 82 ? -7.695 7.426 -10.665 1.00 47.53 82 PHE A CA 1
ATOM 702 C C . PHE A 1 82 ? -8.208 7.663 -9.235 1.00 47.53 82 PHE A C 1
ATOM 704 O O . PHE A 1 82 ? -8.972 6.830 -8.739 1.00 47.53 82 PHE A O 1
ATOM 711 N N . SER A 1 83 ? -7.842 8.765 -8.563 1.00 44.44 83 SER A N 1
ATOM 712 C CA . SER A 1 83 ? -8.388 9.112 -7.243 1.00 44.44 83 SER A CA 1
ATOM 713 C C . SER A 1 83 ? -9.904 9.360 -7.334 1.00 44.44 83 SER A C 1
ATOM 715 O O . SER A 1 83 ? -10.345 10.459 -7.665 1.00 44.44 83 SER A O 1
ATOM 717 N N . GLY A 1 84 ? -10.702 8.317 -7.084 1.00 44.56 84 GLY A N 1
ATOM 718 C CA . GLY A 1 84 ? -12.168 8.334 -7.186 1.00 44.56 84 GLY A CA 1
ATOM 719 C C . GLY A 1 84 ? -12.794 7.110 -7.870 1.00 44.56 84 GLY A C 1
ATOM 720 O O . GLY A 1 84 ? -14.013 6.950 -7.815 1.00 44.56 84 GLY A O 1
ATOM 721 N N . LEU A 1 85 ? -12.004 6.222 -8.486 1.00 48.97 85 LEU A N 1
ATOM 722 C CA . LEU A 1 85 ? -12.528 5.019 -9.144 1.00 48.97 85 LEU A CA 1
ATOM 723 C C . LEU A 1 85 ? -12.767 3.871 -8.142 1.00 48.97 85 LEU A C 1
ATOM 725 O O . LEU A 1 85 ? -11.871 3.470 -7.398 1.00 48.97 85 LEU A O 1
ATOM 729 N N . LYS A 1 86 ? -13.992 3.322 -8.131 1.00 46.12 86 LYS A N 1
ATOM 730 C CA . LYS A 1 86 ? -14.302 2.029 -7.491 1.00 46.12 86 LYS A CA 1
ATOM 731 C C . LYS A 1 86 ? -13.655 0.919 -8.320 1.00 46.12 86 LYS A C 1
ATOM 733 O O . LYS A 1 86 ? -13.802 0.936 -9.540 1.00 46.12 86 LYS A O 1
ATOM 738 N N . LEU A 1 87 ? -13.001 -0.063 -7.692 1.00 50.19 87 LEU A N 1
ATOM 739 C CA . LEU A 1 87 ? -12.548 -1.273 -8.391 1.00 50.19 87 LEU A CA 1
ATOM 740 C C . LEU A 1 87 ? -13.747 -2.179 -8.693 1.00 50.19 87 LEU A C 1
ATOM 742 O O . LEU A 1 87 ? -13.905 -3.258 -8.129 1.00 50.19 87 LEU A O 1
ATOM 746 N N . THR A 1 88 ? -14.633 -1.743 -9.581 1.00 39.19 88 THR A N 1
ATOM 747 C CA . THR A 1 88 ? -15.663 -2.617 -10.131 1.00 39.19 88 THR A CA 1
ATOM 748 C C . THR A 1 88 ? -15.042 -3.408 -11.271 1.00 39.19 88 THR A C 1
ATOM 750 O O . THR A 1 88 ? -14.827 -2.867 -12.348 1.00 39.19 88 THR A O 1
ATOM 753 N N . SER A 1 89 ? -14.747 -4.681 -10.990 1.00 37.91 89 SER A N 1
ATOM 754 C CA . SER A 1 89 ? -14.474 -5.772 -11.940 1.00 37.91 89 SER A CA 1
ATOM 755 C C . SER A 1 89 ? -13.328 -5.584 -12.941 1.00 37.91 89 SER A C 1
ATOM 757 O O . SER A 1 89 ? -13.472 -4.833 -13.888 1.00 37.91 89 SER A O 1
ATOM 759 N N . GLN A 1 90 ? -12.260 -6.381 -12.783 1.00 41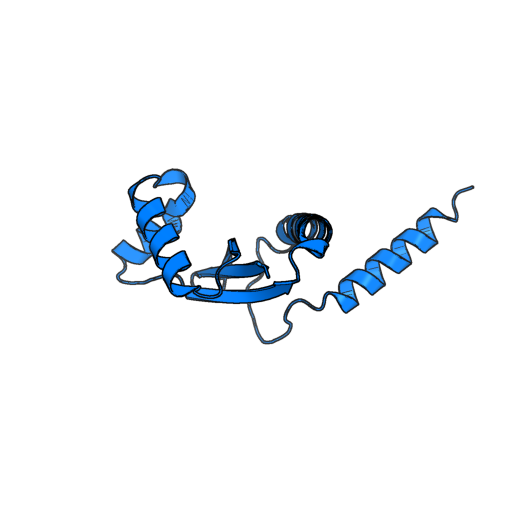.34 90 GLN A N 1
ATOM 760 C CA . GLN A 1 90 ? -11.359 -6.957 -13.812 1.00 41.34 90 GLN A CA 1
ATOM 761 C C . GLN A 1 90 ? -10.767 -6.095 -14.952 1.00 41.34 90 GLN A C 1
ATOM 763 O O . GLN A 1 90 ? -9.868 -6.576 -15.642 1.00 41.34 90 GLN A O 1
ATOM 768 N N . GLU A 1 91 ? -11.142 -4.835 -15.136 1.00 42.59 91 GLU A N 1
ATOM 769 C CA . GLU A 1 91 ? -10.500 -3.894 -16.049 1.00 42.59 91 GLU A CA 1
ATOM 770 C C . GLU A 1 91 ? -9.275 -3.295 -15.363 1.00 42.59 91 GLU A C 1
ATOM 772 O O . GLU A 1 91 ? -9.164 -2.098 -15.107 1.00 42.59 91 GLU A O 1
ATOM 777 N N . TYR A 1 92 ? -8.343 -4.170 -14.998 1.00 51.41 92 TYR A N 1
ATOM 778 C CA . TYR A 1 92 ? -7.068 -3.739 -14.465 1.00 51.41 92 TYR A CA 1
ATOM 779 C C . TYR A 1 92 ? -6.313 -2.984 -15.551 1.00 51.41 92 TYR A C 1
ATOM 781 O O . TYR A 1 92 ? -6.127 -3.490 -16.659 1.00 51.41 92 TYR A O 1
ATOM 789 N N . PHE A 1 93 ? -5.930 -1.757 -15.191 1.00 54.16 93 PHE A N 1
ATOM 790 C CA . PHE A 1 93 ? -4.753 -1.025 -15.644 1.00 54.16 93 PHE A CA 1
ATOM 791 C C . PHE A 1 93 ? -4.080 -1.683 -16.856 1.00 54.16 93 PHE A C 1
ATOM 793 O O . PHE A 1 93 ? -3.207 -2.534 -16.710 1.00 54.16 93 PHE A O 1
ATOM 800 N N . ARG A 1 94 ? -4.544 -1.333 -18.063 1.00 51.31 94 ARG A N 1
ATOM 801 C CA . ARG A 1 94 ? -3.918 -1.756 -19.319 1.00 51.31 94 ARG A CA 1
ATOM 802 C C . ARG A 1 94 ? -2.910 -0.681 -19.722 1.00 51.31 94 ARG A C 1
ATOM 804 O O . ARG A 1 94 ? -3.312 0.249 -20.428 1.00 51.31 94 ARG A O 1
ATOM 811 N N . PRO A 1 95 ? -1.627 -0.778 -19.325 1.00 46.66 95 PRO A N 1
ATOM 812 C CA . PRO A 1 95 ? -0.607 0.183 -19.751 1.00 46.66 95 PRO A CA 1
ATOM 813 C C . PRO A 1 95 ? -0.574 0.330 -21.281 1.00 46.66 95 PRO A C 1
ATOM 815 O O . PRO A 1 95 ? -0.347 1.416 -21.804 1.00 46.66 95 PRO A O 1
ATOM 818 N N . GLU A 1 96 ? -0.944 -0.723 -22.012 1.00 52.38 96 GLU A N 1
ATOM 819 C CA . GLU A 1 96 ? -1.082 -0.722 -23.471 1.00 52.38 96 GLU A CA 1
ATOM 820 C C . GLU A 1 96 ? -2.168 0.231 -24.006 1.00 52.38 96 GLU A C 1
ATOM 822 O O . GLU A 1 96 ? -1.973 0.884 -25.033 1.00 52.38 96 GLU A O 1
ATOM 827 N N . LEU A 1 97 ? -3.305 0.371 -23.311 1.00 46.44 97 LEU A N 1
ATOM 828 C CA . LEU A 1 97 ? -4.362 1.315 -23.706 1.00 46.44 97 LEU A CA 1
ATOM 829 C C . LEU A 1 97 ? -3.938 2.770 -23.472 1.00 46.44 97 LEU A C 1
ATOM 831 O O . LEU A 1 97 ? -4.318 3.656 -24.240 1.00 46.44 97 LEU A O 1
ATOM 835 N N . PHE A 1 98 ? -3.125 3.011 -22.444 1.00 48.38 98 PHE A N 1
ATOM 836 C CA . PHE A 1 98 ? -2.546 4.320 -22.161 1.00 48.38 98 PHE A CA 1
ATOM 837 C C . PHE A 1 98 ? -1.458 4.698 -23.181 1.00 48.38 98 PHE A C 1
ATOM 839 O O . PHE A 1 98 ? -1.502 5.788 -23.753 1.00 48.38 98 PHE A O 1
ATOM 846 N N . LEU A 1 99 ? -0.550 3.773 -23.511 1.00 47.50 99 LEU A N 1
ATOM 847 C CA . LEU A 1 99 ? 0.471 3.951 -24.555 1.00 47.50 99 LEU A CA 1
ATOM 848 C C . LEU A 1 99 ? -0.144 4.293 -25.919 1.00 47.50 99 LEU A C 1
ATOM 850 O O . LEU A 1 99 ? 0.369 5.149 -26.645 1.00 47.50 99 LEU A O 1
ATOM 854 N N . LYS A 1 100 ? -1.289 3.681 -26.247 1.00 47.56 100 LYS A N 1
ATOM 855 C CA . LYS A 1 100 ? -2.051 3.970 -27.471 1.00 47.56 100 LYS A CA 1
ATOM 856 C C . LYS A 1 100 ? -2.691 5.367 -27.475 1.00 47.56 100 LYS A C 1
ATOM 858 O O . LYS A 1 100 ? -2.895 5.948 -28.538 1.00 47.56 100 LYS A O 1
ATOM 863 N N . LYS A 1 101 ? -3.006 5.929 -26.302 1.00 46.69 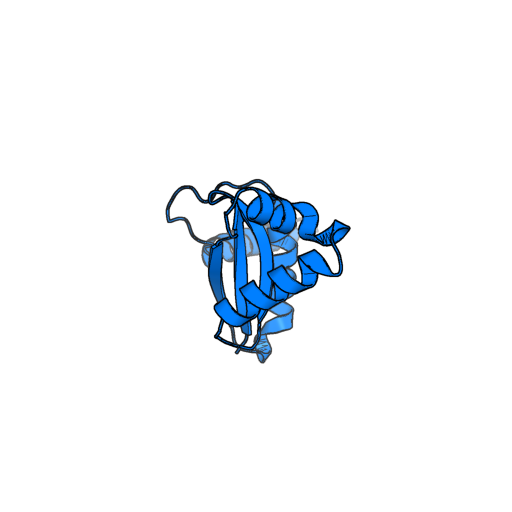101 LYS A N 1
ATOM 864 C CA . LYS A 1 101 ? -3.474 7.321 -26.163 1.00 46.69 101 LYS A CA 1
ATOM 865 C C . LYS A 1 101 ? -2.320 8.327 -26.210 1.00 46.69 101 LYS A C 1
ATOM 867 O O . LYS A 1 101 ? -2.464 9.355 -26.860 1.00 46.69 101 LYS A O 1
ATOM 872 N N . LEU A 1 102 ? -1.174 8.028 -25.597 1.00 37.75 102 LEU A N 1
ATOM 873 C CA . LEU A 1 102 ? 0.012 8.897 -25.643 1.00 37.75 102 LEU A CA 1
ATOM 874 C C . LEU A 1 102 ? 0.643 9.000 -27.038 1.00 37.75 102 LEU A C 1
ATOM 876 O O . LEU A 1 102 ? 1.067 10.082 -27.435 1.00 37.75 102 LEU A O 1
ATOM 880 N N . SER A 1 103 ? 0.697 7.894 -27.785 1.00 44.16 103 SER A N 1
ATOM 881 C CA . SER A 1 103 ? 1.180 7.887 -29.178 1.00 44.16 103 SER A CA 1
ATOM 882 C C . SER A 1 103 ? 0.331 8.790 -30.074 1.00 44.16 103 SER A C 1
ATOM 884 O O . SER A 1 103 ? 0.888 9.604 -30.804 1.00 44.16 103 SER A O 1
ATOM 886 N N . LYS A 1 104 ? -0.997 8.758 -29.907 1.00 45.34 104 LYS A N 1
ATOM 887 C CA . LYS A 1 104 ? -1.913 9.686 -30.587 1.00 45.34 104 LYS A CA 1
ATOM 888 C C . LYS A 1 104 ? -1.663 11.157 -30.247 1.00 45.34 104 LYS A C 1
ATOM 890 O O . LYS A 1 104 ? -1.750 12.001 -31.127 1.00 45.34 104 LYS A O 1
ATOM 895 N N . ILE A 1 105 ? -1.341 11.478 -28.991 1.00 47.44 105 ILE A N 1
ATOM 896 C CA . ILE A 1 105 ? -1.060 12.866 -28.579 1.00 47.44 105 ILE A CA 1
ATOM 897 C C . ILE A 1 105 ? 0.244 13.370 -29.217 1.00 47.44 105 ILE A C 1
ATOM 899 O O . ILE A 1 105 ? 0.310 14.517 -29.647 1.00 47.44 105 ILE A O 1
ATOM 903 N N . LYS A 1 106 ? 1.264 12.509 -29.342 1.00 41.34 106 LYS A N 1
ATOM 904 C CA . LYS A 1 106 ? 2.521 12.850 -30.030 1.00 41.34 106 LYS A CA 1
ATOM 905 C C . LYS A 1 106 ? 2.332 13.119 -31.525 1.00 41.34 106 LYS A C 1
ATOM 907 O O . LYS A 1 106 ? 2.994 14.003 -32.061 1.00 41.34 106 LYS A O 1
ATOM 912 N N . GLU A 1 107 ? 1.434 12.392 -32.184 1.00 42.88 107 GLU A N 1
ATOM 913 C CA . GLU A 1 107 ? 1.104 12.640 -33.592 1.00 42.88 107 GLU A CA 1
ATOM 914 C C . GLU A 1 107 ? 0.368 13.979 -33.767 1.00 42.88 107 GLU A C 1
ATOM 916 O O . GLU A 1 107 ? 0.724 14.749 -34.652 1.00 42.88 107 GLU A O 1
ATOM 921 N N . SER A 1 108 ? -0.551 14.337 -32.863 1.00 41.31 108 SER A N 1
ATOM 922 C CA . SER A 1 108 ? -1.274 15.619 -32.930 1.00 41.31 108 SER A CA 1
ATOM 923 C C . SER A 1 108 ? -0.440 16.854 -32.558 1.00 41.31 108 SER A C 1
ATOM 925 O O . SER A 1 108 ? -0.795 17.956 -32.953 1.00 41.31 108 SER A O 1
ATOM 927 N N . SER A 1 109 ? 0.674 16.711 -31.830 1.00 45.31 109 SER A N 1
ATOM 928 C CA . SER A 1 109 ? 1.596 17.831 -31.550 1.00 45.31 109 SER A CA 1
ATOM 929 C C . SER A 1 109 ? 2.641 18.065 -32.648 1.00 45.31 109 SER A C 1
ATOM 931 O O . SER A 1 109 ? 3.465 18.965 -32.519 1.00 45.31 109 SER A O 1
ATOM 933 N N . THR A 1 110 ? 2.631 17.257 -33.714 1.00 43.72 110 THR A N 1
ATOM 934 C CA . THR A 1 110 ? 3.525 17.425 -34.876 1.00 43.72 110 THR A CA 1
ATOM 935 C C . THR A 1 110 ? 2.812 18.118 -36.053 1.00 43.72 110 THR A C 1
ATOM 937 O O . THR A 1 110 ? 3.426 18.369 -37.087 1.00 43.72 110 THR A O 1
ATOM 940 N N . GLU A 1 111 ? 1.538 18.487 -35.880 1.00 46.41 111 GLU A N 1
ATOM 941 C CA . GLU A 1 111 ? 0.696 19.191 -36.860 1.00 46.41 111 GLU A CA 1
ATOM 942 C C . GLU A 1 111 ? 0.224 20.572 -36.361 1.00 46.41 111 GLU A C 1
ATOM 944 O O . GLU A 1 111 ? -0.878 21.006 -36.652 1.00 46.41 111 GLU A O 1
ATOM 949 N N . GLU A 1 112 ? 1.064 21.316 -35.643 1.00 44.69 112 GLU A N 1
ATOM 950 C CA . GLU A 1 112 ? 0.993 22.785 -35.678 1.00 44.69 112 GLU A CA 1
ATOM 951 C C . GLU A 1 112 ? 2.412 23.306 -35.903 1.00 44.69 112 GLU A C 1
ATOM 953 O O . GLU A 1 112 ? 3.242 23.373 -34.995 1.00 44.69 112 GLU A O 1
ATOM 958 N N . LYS A 1 113 ? 2.698 23.559 -37.178 1.00 38.47 113 LYS A N 1
ATOM 959 C CA . LYS A 1 113 ? 3.920 24.156 -37.702 1.00 38.47 113 LYS A CA 1
ATOM 960 C C . LYS A 1 113 ? 3.583 25.531 -38.256 1.00 38.47 113 LYS A C 1
ATOM 962 O O . LYS A 1 113 ? 2.491 25.643 -38.858 1.00 38.47 113 LYS A O 1
#

Foldseek 3Di:
DKWKKFWDDQQAGPDIDMDPDPPVVVVQVVLLVVCVVPVVVPVVQVVCVVVVHHIDMDTQDDDDPVCVVVVVVVVVVCVVVRNPDRPDDDPRDDVVVVVVVVVVVVVVVVPPD

Sequence (113 aa):
MTTIYVLLENDQIRYIGKTRKTDLKEKLFQHMDEAYSNPEKFEWIGNLFKEGRTPDIKPVFTYQDEEADYYEKLFISDYKFFSGLKLTSQEYFRPELFLKKLSKIKESSTEEK

pLDDT: mean 70.13, std 17.4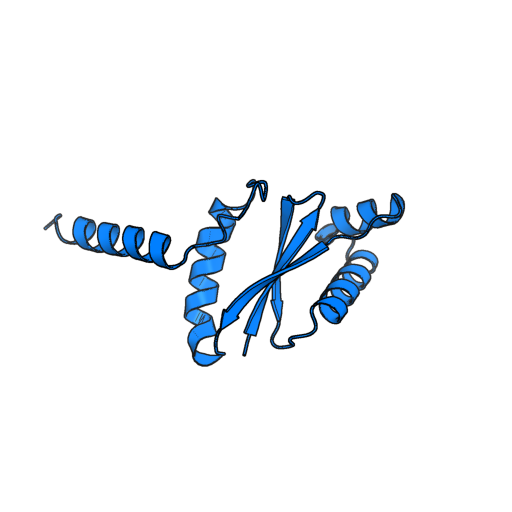4, range [37.75, 89.19]

Secondary structure (DSSP, 8-state):
-EEEEEEEETTEEEEEEEESSS-HHHHHHHHHHHHHH-TTTSHHHHHHHHTT---EEEEEEEE-GGGHHHHHHHHHHHHHHHTT-B--SS----HHHHHHHHHHHHHHTTS--

Radius of gyration: 16.89 Å; chains: 1; bounding box: 32×33×53 Å